Protein AF-A0A167NB81-F1 (afdb_monomer)

Mean predicted aligned error: 20.79 Å

Organism: Phycomyces blakesleeanus (strain ATCC 8743b / DSM 1359 / FGSC 10004 / NBRC 33097 / NRRL 1555) (NCBI:txid763407)

Nearest PDB structures (foldseek):
  6o35-assembly1_B-2  TM=5.887E-01  e=4.312E+00  synthetic construct
  6o35-assembly1_A  TM=5.882E-01  e=9.951E+00  synthetic construct

Foldseek 3Di:
DDDDDDDDPPDDPPPPDPPDDDDDDPPPPPPPPPPPPPPPPCPPDDDDDDDDDD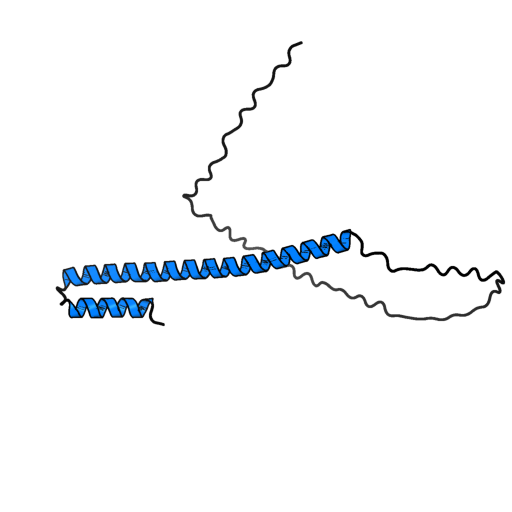DDDDDPPPPPPVPPPPDCDPVNVVVVVVVVVVVVVVVVVVVVVVVVVVVVLVVVLVVQLVVQLVVLVVCCVVPVDDPVVSVVSNVVSCCVSPND

Structure (mmCIF, N/CA/C/O backbone):
data_AF-A0A167NB81-F1
#
_entry.id   AF-A0A167NB81-F1
#
loop_
_atom_site.group_PDB
_atom_site.id
_atom_site.type_symbol
_atom_site.label_atom_id
_atom_site.label_alt_id
_atom_site.label_comp_id
_atom_site.label_asym_id
_atom_site.label_entity_id
_atom_site.label_seq_id
_atom_site.pdbx_PDB_ins_code
_atom_site.Cartn_x
_atom_site.Cartn_y
_atom_site.Cartn_z
_atom_site.occupancy
_atom_site.B_iso_or_equiv
_atom_site.auth_seq_id
_atom_site.auth_comp_id
_atom_site.auth_asym_id
_atom_site.auth_atom_id
_atom_site.pdbx_PDB_model_num
ATOM 1 N N . MET A 1 1 ? -20.523 17.130 -65.914 1.00 41.47 1 MET A N 1
ATOM 2 C CA . MET A 1 1 ? -19.965 15.963 -65.197 1.00 41.47 1 MET A CA 1
ATOM 3 C C . MET A 1 1 ? -19.686 16.391 -63.769 1.00 41.47 1 MET A C 1
ATOM 5 O O . MET A 1 1 ? -18.694 17.060 -63.517 1.00 41.47 1 MET A O 1
ATOM 9 N N . GLU A 1 2 ? -20.612 16.084 -62.870 1.00 43.34 2 GLU A N 1
ATOM 10 C CA . GLU A 1 2 ? -20.564 16.439 -61.452 1.00 43.34 2 GLU A CA 1
ATOM 11 C C . GLU A 1 2 ? -20.074 15.212 -60.668 1.00 43.34 2 GLU A C 1
ATOM 13 O O . GLU A 1 2 ? -20.584 14.108 -60.861 1.00 43.34 2 GLU A O 1
ATOM 18 N N . LYS A 1 3 ? -19.015 15.363 -59.864 1.00 51.44 3 LYS A N 1
ATOM 19 C CA . LYS A 1 3 ? -18.439 14.263 -59.078 1.00 51.44 3 LYS A CA 1
ATOM 20 C C . LYS A 1 3 ? -19.183 14.165 -57.746 1.00 51.44 3 LYS A C 1
ATOM 22 O O . LYS A 1 3 ? -19.043 15.040 -56.899 1.00 51.44 3 LYS A O 1
ATOM 27 N N . VAL A 1 4 ? -19.936 13.085 -57.560 1.00 47.00 4 VAL A N 1
ATOM 28 C CA . VAL A 1 4 ? -20.597 12.739 -56.293 1.00 47.00 4 VAL A CA 1
ATOM 29 C C . VAL A 1 4 ? -19.529 12.418 -55.240 1.00 47.00 4 VAL A C 1
ATOM 31 O O . VAL A 1 4 ? -18.804 11.430 -55.363 1.00 47.00 4 VAL A O 1
ATOM 34 N N . MET A 1 5 ? -19.412 13.251 -54.202 1.00 51.94 5 MET A N 1
ATOM 35 C CA . MET A 1 5 ? -18.623 12.932 -53.009 1.00 51.94 5 MET A CA 1
ATOM 36 C C . MET A 1 5 ? -19.416 11.955 -52.137 1.00 51.94 5 MET A C 1
ATOM 38 O O . MET A 1 5 ? -20.449 12.303 -51.574 1.00 51.94 5 MET A O 1
ATOM 42 N N . GLY A 1 6 ? -18.945 10.711 -52.043 1.00 50.81 6 GLY A N 1
ATOM 43 C CA . GLY A 1 6 ? -19.516 9.712 -51.145 1.00 50.81 6 GLY A CA 1
ATOM 44 C C . GLY A 1 6 ? -19.283 10.086 -49.680 1.00 50.81 6 GLY A C 1
ATOM 45 O O . GLY A 1 6 ? -18.140 10.200 -49.235 1.00 50.81 6 GLY A O 1
ATOM 46 N N . ASN A 1 7 ? -20.371 10.243 -48.926 1.00 51.06 7 ASN A N 1
ATOM 47 C CA . ASN A 1 7 ? -20.348 10.479 -47.485 1.00 51.06 7 ASN A CA 1
ATOM 48 C C . ASN A 1 7 ? -19.738 9.271 -46.758 1.00 51.06 7 ASN A C 1
ATOM 50 O O . ASN A 1 7 ? -20.399 8.250 -46.563 1.00 51.06 7 ASN A O 1
ATOM 54 N N . ARG A 1 8 ? -18.484 9.384 -46.309 1.00 54.31 8 ARG A N 1
ATOM 55 C CA . ARG A 1 8 ? -17.914 8.434 -45.347 1.00 54.31 8 ARG A CA 1
ATOM 56 C C . ARG A 1 8 ? -18.489 8.765 -43.973 1.00 54.31 8 ARG A C 1
ATOM 58 O O . ARG A 1 8 ? -18.130 9.781 -43.387 1.00 54.31 8 ARG A O 1
ATOM 65 N N . LYS A 1 9 ? -19.383 7.916 -43.458 1.00 56.19 9 LYS A N 1
ATOM 66 C CA . LYS A 1 9 ? -19.750 7.934 -42.037 1.00 56.19 9 LYS A CA 1
ATOM 67 C C . LYS A 1 9 ? -18.483 7.650 -41.229 1.00 56.19 9 LYS A C 1
ATOM 69 O O . LYS A 1 9 ? -17.991 6.526 -41.233 1.00 56.19 9 LYS A O 1
ATOM 74 N N . THR A 1 10 ? -17.943 8.663 -40.564 1.00 58.44 10 THR A N 1
ATOM 75 C CA . THR A 1 10 ? -16.951 8.484 -39.504 1.00 58.44 10 THR A CA 1
ATOM 76 C C . THR A 1 10 ? -17.658 7.801 -38.340 1.00 58.44 10 THR A C 1
ATOM 78 O O . THR A 1 10 ? -18.475 8.424 -37.662 1.00 58.44 10 THR A O 1
ATOM 81 N N . GLY A 1 11 ? -17.422 6.500 -38.167 1.00 54.75 11 GLY A N 1
ATOM 82 C CA . GLY A 1 11 ? -17.877 5.774 -36.985 1.00 54.75 11 GLY A CA 1
ATOM 83 C C . GLY A 1 11 ? -17.262 6.395 -35.733 1.00 54.75 11 GLY A C 1
ATOM 84 O O . GLY A 1 11 ? -16.076 6.726 -35.727 1.00 54.75 11 GLY A O 1
ATOM 85 N N . SER A 1 12 ? -18.080 6.598 -34.702 1.00 55.94 12 SER A N 1
ATOM 86 C CA . SER A 1 12 ? -17.634 7.076 -33.394 1.00 55.94 12 SER A CA 1
ATOM 87 C C . SER A 1 12 ? -16.519 6.176 -32.838 1.00 55.94 12 SER A C 1
ATOM 89 O O . SER A 1 12 ? -16.556 4.966 -33.082 1.00 55.94 12 SER A O 1
ATOM 91 N N . PRO A 1 13 ? -15.539 6.722 -32.090 1.00 57.94 13 PRO A N 1
ATOM 92 C CA . PRO A 1 13 ? -14.519 5.899 -31.455 1.00 57.94 13 PRO A CA 1
ATOM 93 C C . PRO A 1 13 ? -15.192 4.878 -30.537 1.00 57.94 13 PRO A C 1
ATOM 95 O O . PRO A 1 13 ? -16.098 5.232 -29.779 1.00 57.94 13 PRO A O 1
ATOM 98 N N . ALA A 1 14 ? -14.764 3.618 -30.613 1.00 62.78 14 ALA A N 1
ATOM 99 C CA . ALA A 1 14 ? -15.196 2.600 -29.670 1.00 62.78 14 ALA A CA 1
ATOM 100 C C . ALA A 1 14 ? -14.778 3.044 -28.262 1.00 62.78 14 ALA A C 1
ATOM 102 O O . ALA A 1 14 ? -13.590 3.148 -27.957 1.00 62.78 14 ALA A O 1
ATOM 103 N N . VAL A 1 15 ? -15.760 3.365 -27.425 1.00 54.38 15 VAL A N 1
ATOM 104 C CA . VAL A 1 15 ? -15.536 3.646 -26.010 1.00 54.38 15 VAL A CA 1
ATOM 105 C C . VAL A 1 15 ? -15.327 2.290 -25.351 1.00 54.38 15 VAL A C 1
ATOM 107 O O . VAL A 1 15 ? -16.274 1.520 -25.202 1.00 54.38 15 VAL A O 1
ATOM 110 N N . CYS A 1 16 ? -14.077 1.951 -25.046 1.00 57.03 16 CYS A N 1
ATOM 111 C CA . CYS A 1 16 ? -13.770 0.732 -24.310 1.00 57.03 16 CYS A CA 1
ATOM 112 C C . CYS A 1 16 ? -14.384 0.844 -22.911 1.00 57.03 16 CYS A C 1
ATOM 114 O O . CYS A 1 16 ? -14.021 1.725 -22.134 1.00 57.03 16 CYS A O 1
ATOM 116 N N . ASP A 1 17 ? -15.342 -0.030 -22.621 1.00 55.94 17 ASP A N 1
ATOM 117 C CA . ASP A 1 17 ? -16.027 -0.115 -21.338 1.00 55.94 17 ASP A CA 1
ATOM 118 C C . ASP A 1 17 ? -15.034 -0.590 -20.261 1.00 55.94 17 ASP A C 1
ATOM 120 O O . ASP A 1 17 ? -14.651 -1.759 -20.213 1.00 55.94 17 ASP A O 1
ATOM 124 N N . THR A 1 18 ? -14.555 0.334 -19.426 1.00 60.31 18 THR A N 1
ATOM 125 C CA . THR A 1 18 ? -13.532 0.093 -18.389 1.00 60.31 18 THR A CA 1
ATOM 126 C C . THR A 1 18 ? -14.083 -0.589 -17.137 1.00 60.31 18 THR A C 1
ATOM 128 O O . THR A 1 18 ? -13.357 -0.785 -16.163 1.00 60.31 18 THR A O 1
ATOM 131 N N . THR A 1 19 ? -15.363 -0.965 -17.137 1.00 62.50 19 THR A N 1
ATOM 132 C CA . THR A 1 19 ? -16.013 -1.628 -15.999 1.00 62.50 19 THR A CA 1
ATOM 133 C C . THR A 1 19 ? -15.705 -3.123 -15.901 1.00 62.50 19 THR A C 1
ATOM 135 O O . THR A 1 19 ? -16.016 -3.741 -14.881 1.00 62.50 19 THR A O 1
ATOM 138 N N . LYS A 1 20 ? -15.059 -3.715 -16.915 1.00 65.94 20 LYS A N 1
ATOM 139 C CA . LYS A 1 20 ? -14.653 -5.125 -16.896 1.00 65.94 20 LYS A CA 1
ATOM 140 C C . LYS A 1 20 ? -13.167 -5.265 -16.545 1.00 65.94 20 LYS A C 1
ATOM 142 O O . LYS A 1 20 ? -12.343 -4.592 -17.164 1.00 65.94 20 LYS A O 1
ATOM 147 N N . PRO A 1 21 ? -12.800 -6.132 -15.582 1.00 60.56 21 PRO A N 1
ATOM 148 C CA . PRO A 1 21 ? -11.400 -6.446 -15.332 1.00 60.56 21 PRO A CA 1
ATOM 149 C C . PRO A 1 21 ? -10.798 -7.113 -16.574 1.00 60.56 21 PRO A C 1
ATOM 151 O O . PRO A 1 21 ? -11.432 -7.957 -17.206 1.00 60.56 21 PRO A O 1
ATOM 154 N N . MET A 1 22 ? -9.582 -6.705 -16.927 1.00 64.94 22 MET A N 1
ATOM 155 C CA . MET A 1 22 ? -8.841 -7.252 -18.059 1.00 64.94 22 MET A CA 1
ATOM 156 C C . MET A 1 22 ? -8.524 -8.724 -17.775 1.00 64.94 22 MET A C 1
ATOM 158 O O . MET A 1 22 ? -7.854 -9.030 -16.788 1.00 64.94 22 MET A O 1
ATOM 162 N N . GLU A 1 23 ? -9.052 -9.637 -18.592 1.00 61.03 23 GLU A N 1
ATOM 163 C CA . GLU A 1 23 ? -8.756 -11.064 -18.462 1.00 61.03 23 GLU A CA 1
ATOM 164 C C . GLU A 1 23 ? -7.265 -11.296 -18.726 1.00 61.03 23 GLU A C 1
ATOM 166 O O . GLU A 1 23 ? -6.747 -10.988 -19.800 1.00 61.03 23 GLU A O 1
ATOM 171 N N . TRP A 1 24 ? -6.562 -11.817 -17.720 1.00 61.66 24 TRP A N 1
ATOM 172 C CA . TRP A 1 24 ? -5.174 -12.232 -17.859 1.00 61.66 24 TRP A CA 1
ATOM 173 C C . TRP A 1 24 ? -5.142 -13.547 -18.637 1.00 61.66 24 TRP A C 1
ATOM 175 O O . TRP A 1 24 ? -5.444 -14.613 -18.096 1.00 61.66 24 TRP A O 1
ATOM 185 N N . ILE A 1 25 ? -4.788 -13.477 -19.917 1.00 68.38 25 ILE A N 1
ATOM 186 C CA . ILE A 1 25 ? -4.571 -14.668 -20.736 1.00 68.38 25 ILE A CA 1
ATOM 187 C C . ILE A 1 25 ? -3.266 -15.314 -20.257 1.00 68.38 25 ILE A C 1
ATOM 189 O O . ILE A 1 25 ? -2.181 -14.755 -20.403 1.00 68.38 25 ILE A O 1
ATOM 193 N N . HIS A 1 26 ? -3.372 -16.476 -19.613 1.00 49.03 26 HIS A N 1
ATOM 194 C CA . HIS A 1 26 ? -2.220 -17.314 -19.304 1.00 49.03 26 HIS A CA 1
ATOM 195 C C . HIS A 1 26 ? -1.853 -18.117 -20.551 1.00 49.03 26 HIS A C 1
ATOM 197 O O . HIS A 1 26 ? -2.419 -19.187 -20.777 1.00 49.03 26 HIS A O 1
ATOM 203 N N . ASP A 1 27 ? -0.881 -17.636 -21.324 1.00 54.06 27 ASP A N 1
ATOM 204 C CA . ASP A 1 27 ? -0.230 -18.450 -22.350 1.00 54.06 27 ASP A CA 1
ATOM 205 C C . ASP A 1 27 ? 0.621 -19.525 -21.661 1.00 54.06 27 ASP A C 1
ATOM 207 O O . ASP A 1 27 ? 1.819 -19.377 -21.406 1.00 54.06 27 ASP A O 1
ATOM 211 N N . LYS A 1 28 ? -0.026 -20.637 -21.308 1.00 54.09 28 LYS A N 1
ATOM 212 C CA . LYS A 1 28 ? 0.667 -21.900 -21.084 1.00 54.09 28 LYS A CA 1
ATOM 213 C C . LYS A 1 28 ? 1.017 -22.442 -22.460 1.00 54.09 28 LYS A C 1
ATOM 215 O O . LYS A 1 28 ? 0.144 -23.005 -23.099 1.00 54.09 28 LYS A O 1
ATOM 220 N N . ASP A 1 29 ? 2.226 -22.117 -22.921 1.00 59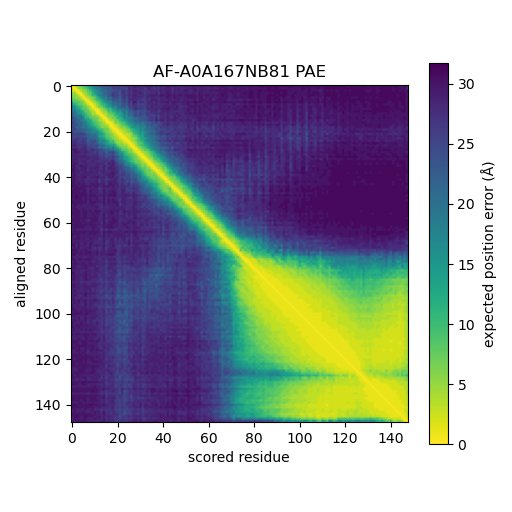.44 29 ASP A N 1
ATOM 221 C CA . ASP A 1 29 ? 3.067 -22.870 -23.881 1.00 59.44 29 ASP A CA 1
ATOM 222 C C . ASP A 1 29 ? 4.088 -21.964 -24.601 1.00 59.44 29 ASP A C 1
ATOM 224 O O . ASP A 1 29 ? 4.441 -22.163 -25.766 1.00 59.44 29 ASP A O 1
ATOM 228 N N . GLY A 1 30 ? 4.641 -20.973 -23.895 1.00 53.41 30 GLY A N 1
ATOM 229 C CA . GLY A 1 30 ? 5.851 -20.289 -24.341 1.00 53.41 30 GLY A CA 1
ATOM 230 C C . GLY A 1 30 ? 7.054 -21.221 -24.219 1.00 53.41 30 GLY A C 1
ATOM 231 O O . GLY A 1 30 ? 7.741 -21.207 -23.200 1.00 53.41 30 GLY A O 1
ATOM 232 N N . LYS A 1 31 ? 7.310 -22.049 -25.241 1.00 52.16 31 LYS A N 1
ATOM 233 C CA . LYS A 1 31 ? 8.590 -22.752 -25.393 1.00 52.16 31 LYS A CA 1
ATOM 234 C C . LYS A 1 31 ? 9.719 -21.728 -25.269 1.00 52.16 31 LYS A C 1
ATOM 236 O O . LYS A 1 31 ? 9.910 -20.902 -26.156 1.00 52.16 31 LYS A O 1
ATOM 241 N N . GLN A 1 32 ? 10.468 -21.797 -24.175 1.00 52.09 32 GLN A N 1
ATOM 242 C CA . GLN A 1 32 ? 11.743 -21.108 -24.046 1.00 52.09 32 GLN A CA 1
ATOM 243 C C . GLN A 1 32 ? 12.719 -21.812 -24.994 1.00 52.09 32 GLN A C 1
ATOM 245 O O . GLN A 1 32 ? 13.190 -22.908 -24.698 1.00 52.09 32 GLN A O 1
ATOM 250 N N . SER A 1 33 ? 12.971 -21.238 -26.171 1.00 50.44 33 SER A N 1
ATOM 251 C CA . SER A 1 33 ? 14.138 -21.635 -26.952 1.00 50.44 33 SER A CA 1
ATOM 252 C C . SER A 1 33 ? 15.352 -20.993 -26.295 1.00 50.44 33 SER A C 1
ATOM 254 O O . SER A 1 33 ? 15.550 -19.783 -26.413 1.00 50.44 33 SER A O 1
ATOM 256 N N . ASN A 1 34 ? 16.151 -21.794 -25.596 1.00 49.75 34 ASN A N 1
ATOM 257 C CA . ASN A 1 34 ? 17.544 -21.446 -25.367 1.00 49.75 34 ASN A CA 1
ATOM 258 C C . ASN A 1 34 ? 18.209 -21.472 -26.745 1.00 49.75 34 ASN A C 1
ATOM 260 O O . ASN A 1 34 ? 18.496 -22.538 -27.283 1.00 49.75 34 ASN A O 1
ATOM 264 N N . GLY A 1 35 ? 18.313 -20.302 -27.371 1.00 43.41 35 GLY A N 1
ATOM 265 C CA . GLY A 1 35 ? 19.264 -20.105 -28.448 1.00 43.41 35 GLY A CA 1
ATOM 266 C C . GLY A 1 35 ? 20.631 -20.056 -27.793 1.00 43.41 35 GLY A C 1
ATOM 267 O O . GLY A 1 35 ? 20.979 -19.043 -27.192 1.00 43.41 35 GLY A O 1
ATOM 268 N N . ASP A 1 36 ? 21.341 -21.177 -27.835 1.00 53.19 36 ASP A N 1
ATOM 269 C CA . ASP A 1 36 ? 22.782 -21.186 -27.653 1.00 53.19 36 ASP A CA 1
ATOM 270 C C . ASP A 1 36 ? 23.361 -20.361 -28.811 1.00 53.19 36 ASP A C 1
ATOM 272 O O . ASP A 1 36 ? 23.350 -20.790 -29.966 1.00 53.19 36 ASP A O 1
ATOM 276 N N . ASP A 1 37 ? 23.790 -19.134 -28.514 1.00 56.50 37 ASP A N 1
ATOM 277 C CA . ASP A 1 37 ? 24.634 -18.349 -29.411 1.00 56.50 37 ASP A CA 1
ATOM 278 C C . ASP A 1 37 ? 26.033 -18.992 -29.399 1.00 56.50 37 ASP A C 1
ATOM 280 O O . ASP A 1 37 ? 26.959 -18.536 -28.721 1.00 56.50 37 ASP A O 1
ATOM 284 N N . ASP A 1 38 ? 26.155 -20.112 -30.117 1.00 58.84 38 ASP A N 1
ATOM 285 C CA . ASP A 1 38 ? 27.419 -20.741 -30.493 1.00 58.84 38 ASP A CA 1
ATOM 286 C C . ASP A 1 38 ? 28.160 -19.799 -31.450 1.00 58.84 38 ASP A C 1
ATOM 288 O O . ASP A 1 38 ? 28.092 -19.889 -32.677 1.00 58.84 38 ASP A O 1
ATOM 292 N N . ASN A 1 39 ? 28.884 -18.852 -30.862 1.00 54.78 39 ASN A N 1
ATOM 293 C CA . ASN A 1 39 ? 29.823 -17.995 -31.568 1.00 54.78 39 ASN A CA 1
ATOM 294 C C . ASN A 1 39 ? 31.217 -18.614 -31.444 1.00 54.78 39 ASN A C 1
ATOM 296 O O . ASN A 1 39 ? 32.108 -18.040 -30.815 1.00 54.78 39 ASN A O 1
ATOM 300 N N . THR A 1 40 ? 31.410 -19.807 -32.005 1.00 56.44 40 THR A N 1
ATOM 301 C CA . THR A 1 40 ? 32.761 -20.301 -32.283 1.00 56.44 40 THR A CA 1
ATOM 302 C C . THR A 1 40 ? 33.301 -19.516 -33.477 1.00 56.44 40 THR A C 1
ATOM 304 O O . THR A 1 40 ? 33.073 -19.881 -34.624 1.00 56.44 40 THR A O 1
ATOM 307 N N . ASP A 1 41 ? 33.983 -18.404 -33.211 1.00 56.31 41 ASP A N 1
ATOM 308 C CA . ASP A 1 41 ? 34.916 -17.804 -34.168 1.00 56.31 41 ASP A CA 1
ATOM 309 C C . ASP A 1 41 ? 36.328 -18.235 -33.761 1.00 56.31 41 ASP A C 1
ATOM 311 O O . ASP A 1 41 ? 37.068 -17.510 -33.096 1.00 56.31 41 ASP A O 1
ATOM 315 N N . GLU A 1 42 ? 36.647 -19.494 -34.058 1.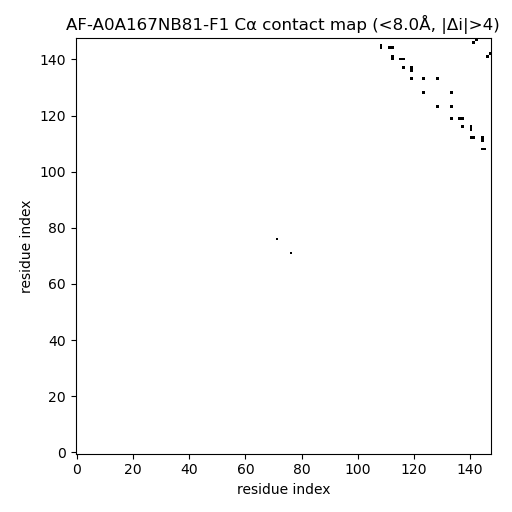00 55.25 42 GLU A N 1
ATOM 316 C CA . GLU A 1 42 ? 38.007 -20.020 -33.983 1.00 55.25 42 GLU A CA 1
ATOM 317 C C . GLU A 1 42 ? 38.613 -19.977 -35.392 1.00 55.25 42 GLU A C 1
ATOM 319 O O . GLU A 1 42 ? 38.858 -20.999 -36.028 1.00 55.25 42 GLU A O 1
ATOM 324 N N . GLU A 1 43 ? 38.849 -18.771 -35.910 1.00 52.62 43 GLU A N 1
ATOM 325 C CA . GLU A 1 43 ? 39.763 -18.564 -37.036 1.00 52.62 43 GLU A CA 1
ATOM 326 C C . GLU A 1 43 ? 41.193 -18.814 -36.527 1.00 52.62 43 GLU A C 1
ATOM 328 O O . GLU A 1 43 ? 41.925 -17.915 -36.101 1.00 52.62 43 GLU A O 1
ATOM 333 N N . SER A 1 44 ? 41.570 -20.093 -36.505 1.00 54.31 44 SER A N 1
ATOM 334 C CA . SER A 1 44 ? 42.944 -20.529 -36.279 1.00 54.31 44 SER A CA 1
ATOM 335 C C . SER A 1 44 ? 43.844 -19.941 -37.364 1.00 54.31 44 SER A C 1
ATOM 337 O O . SER A 1 44 ? 43.748 -20.275 -38.544 1.00 54.31 44 SER A O 1
ATOM 339 N N . ALA A 1 45 ? 44.747 -19.058 -36.946 1.00 59.06 45 ALA A N 1
ATOM 340 C CA . ALA A 1 45 ? 45.839 -18.575 -37.767 1.00 59.06 45 ALA A CA 1
ATOM 341 C C . ALA A 1 45 ? 46.779 -19.737 -38.124 1.00 59.06 45 ALA A C 1
ATOM 343 O O . ALA A 1 45 ? 47.569 -20.172 -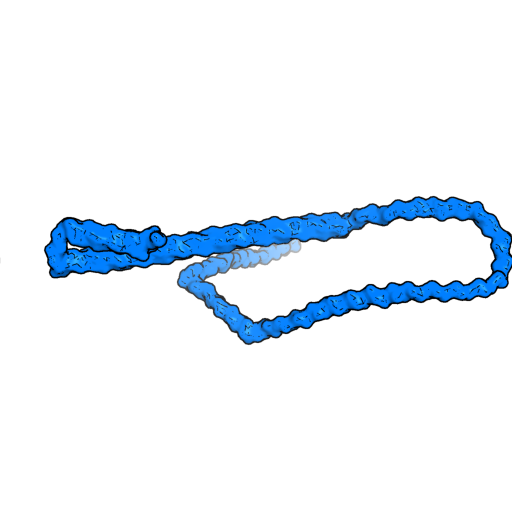37.290 1.00 59.06 45 ALA A O 1
ATOM 344 N N . GLU A 1 46 ? 46.764 -20.177 -39.382 1.00 45.03 46 GLU A N 1
ATOM 345 C CA . GLU A 1 46 ? 47.850 -20.974 -39.951 1.00 45.03 46 GLU A CA 1
ATOM 346 C C . GLU A 1 46 ? 48.524 -20.215 -41.095 1.00 45.03 46 GLU A C 1
ATOM 348 O O . GLU A 1 46 ? 48.117 -20.210 -42.255 1.00 45.03 46 GLU A O 1
ATOM 353 N N . ASN A 1 47 ? 49.612 -19.549 -40.715 1.00 44.97 47 ASN A N 1
ATOM 354 C CA . ASN A 1 47 ? 50.663 -19.087 -41.600 1.00 44.97 47 ASN A CA 1
ATOM 355 C C . ASN A 1 47 ? 51.364 -20.304 -42.231 1.00 44.97 47 ASN A C 1
ATOM 357 O O . ASN A 1 47 ? 52.105 -21.006 -41.546 1.00 44.97 47 ASN A O 1
ATOM 361 N N . SER A 1 48 ? 51.180 -20.530 -43.531 1.00 50.06 48 SER A N 1
ATOM 362 C CA . SER A 1 48 ? 52.061 -21.400 -44.318 1.00 50.06 48 SER A CA 1
ATOM 363 C C . SER A 1 48 ? 52.759 -20.575 -45.392 1.00 50.06 48 SER A C 1
ATOM 365 O O . SER A 1 48 ? 52.221 -20.304 -46.463 1.00 50.06 48 SER A O 1
ATOM 367 N N . HIS A 1 49 ? 53.988 -20.166 -45.081 1.00 55.34 49 HIS A N 1
ATOM 368 C CA . HIS A 1 49 ? 54.942 -19.663 -46.058 1.00 55.34 49 HIS A CA 1
ATOM 369 C C . HIS A 1 49 ? 55.305 -20.778 -47.048 1.00 55.34 49 HIS A C 1
ATOM 371 O O . HIS A 1 49 ? 55.927 -21.766 -46.663 1.00 55.34 49 HIS A O 1
ATOM 377 N N . SER A 1 50 ? 55.019 -20.584 -48.335 1.00 46.62 50 SER A N 1
ATOM 378 C CA . SER A 1 50 ? 55.780 -21.237 -49.403 1.00 46.62 50 SER A CA 1
ATOM 379 C C . SER A 1 50 ? 56.268 -20.186 -50.392 1.00 46.62 50 SER A C 1
ATOM 381 O O . SER A 1 50 ? 55.524 -19.687 -51.233 1.00 46.62 50 SER A O 1
ATOM 383 N N . SER A 1 51 ? 57.539 -19.830 -50.250 1.00 49.38 51 SER A N 1
ATOM 384 C CA . SER A 1 51 ? 58.314 -19.088 -51.234 1.00 49.38 51 SER A CA 1
ATOM 385 C C . SER A 1 51 ? 58.512 -19.938 -52.484 1.00 49.38 51 SER A C 1
ATOM 387 O O . SER A 1 51 ? 58.998 -21.057 -52.353 1.00 49.38 51 SER A O 1
ATOM 389 N N . ASN A 1 52 ? 58.218 -19.390 -53.664 1.00 41.78 52 ASN A N 1
ATOM 390 C CA . ASN A 1 52 ? 58.992 -19.645 -54.877 1.00 41.78 52 ASN A CA 1
ATOM 391 C C . ASN A 1 52 ? 58.871 -18.457 -55.843 1.00 41.78 52 ASN A C 1
ATOM 393 O O . ASN A 1 52 ? 57.840 -18.217 -56.457 1.00 41.78 52 ASN A O 1
ATOM 397 N N . ASN A 1 53 ? 59.971 -17.710 -55.858 1.00 48.91 53 ASN A N 1
ATOM 398 C CA . ASN A 1 53 ? 60.587 -16.911 -56.910 1.00 48.91 53 ASN A CA 1
ATOM 399 C C . ASN A 1 53 ? 59.881 -16.866 -58.283 1.00 48.91 53 ASN A C 1
ATOM 401 O O . ASN A 1 53 ? 59.993 -17.810 -59.060 1.00 48.91 53 ASN A O 1
ATOM 405 N N . GLU A 1 54 ? 59.304 -15.716 -58.630 1.00 49.28 54 GLU A N 1
ATOM 406 C CA . GLU A 1 54 ? 59.334 -15.210 -60.003 1.00 49.28 54 GLU A CA 1
ATOM 407 C C . GLU A 1 54 ? 59.540 -13.692 -59.961 1.00 49.28 54 GLU A C 1
ATOM 409 O O . GLU A 1 54 ? 58.814 -12.934 -59.318 1.00 49.28 54 GLU A O 1
ATOM 414 N N . GLU A 1 55 ? 60.643 -13.298 -60.577 1.00 48.16 55 GLU A N 1
ATOM 415 C CA . GLU A 1 55 ? 61.181 -11.958 -60.723 1.00 48.16 55 GLU A CA 1
ATOM 416 C C . GLU A 1 55 ? 60.204 -11.099 -61.538 1.00 48.16 55 GLU A C 1
ATOM 418 O O . GLU A 1 55 ? 60.043 -11.295 -62.740 1.00 48.16 55 GLU A O 1
ATOM 423 N N . TYR A 1 56 ? 59.537 -10.147 -60.883 1.00 45.47 56 TYR A N 1
ATOM 424 C CA . TYR A 1 56 ? 58.853 -9.046 -61.558 1.00 45.47 56 TYR A CA 1
ATOM 425 C C . TYR A 1 56 ? 59.402 -7.729 -61.026 1.00 45.47 56 TYR A C 1
ATOM 427 O O . TYR A 1 56 ? 59.020 -7.227 -59.969 1.00 45.47 56 TYR A O 1
ATOM 435 N N . ASP A 1 57 ? 60.349 -7.198 -61.786 1.00 53.66 57 ASP A N 1
ATOM 436 C CA . ASP A 1 57 ? 60.927 -5.879 -61.609 1.00 53.66 57 ASP A CA 1
ATOM 437 C C . ASP A 1 57 ? 59.940 -4.847 -62.183 1.00 53.66 57 ASP A C 1
ATOM 439 O O . ASP A 1 57 ? 59.898 -4.600 -63.389 1.00 53.66 57 ASP A O 1
ATOM 443 N N . SER A 1 58 ? 59.081 -4.264 -61.341 1.00 60.41 58 SER A N 1
ATOM 444 C CA . SER A 1 58 ? 58.349 -3.047 -61.710 1.00 60.41 58 SER A CA 1
ATOM 445 C C . SER A 1 58 ? 57.900 -2.244 -60.488 1.00 60.41 58 SER A C 1
ATOM 447 O O . SER A 1 58 ? 56.904 -2.555 -59.845 1.00 60.41 58 SER A O 1
ATOM 449 N N . GLN A 1 59 ? 58.662 -1.181 -60.233 1.00 52.34 59 GLN A N 1
ATOM 450 C CA . GLN A 1 59 ? 58.224 0.138 -59.767 1.00 52.34 59 GLN A CA 1
ATOM 451 C C . GLN A 1 59 ? 57.349 0.192 -58.500 1.00 52.34 59 GLN A C 1
ATOM 453 O O . GLN A 1 59 ? 56.134 0.027 -58.504 1.00 52.34 59 GLN A O 1
ATOM 458 N N . ASN A 1 60 ? 58.033 0.557 -57.415 1.00 54.22 60 ASN A N 1
ATOM 459 C CA . ASN A 1 60 ? 57.514 1.118 -56.174 1.00 54.22 60 ASN A CA 1
ATOM 460 C C . ASN A 1 60 ? 56.666 2.382 -56.426 1.00 54.22 60 ASN A C 1
ATOM 462 O O . ASN A 1 60 ? 57.155 3.503 -56.277 1.00 54.22 60 ASN A O 1
ATOM 466 N N . ASP A 1 61 ? 55.393 2.198 -56.764 1.00 51.72 61 ASP A N 1
ATOM 467 C CA . ASP A 1 61 ? 54.379 3.221 -56.549 1.00 51.72 61 ASP A CA 1
ATOM 468 C C . ASP A 1 61 ? 53.874 3.092 -55.115 1.00 51.72 61 ASP A C 1
ATOM 470 O O . ASP A 1 61 ? 53.148 2.171 -54.739 1.00 51.72 61 ASP A O 1
ATOM 474 N N . ASN A 1 62 ? 54.320 4.044 -54.301 1.00 55.16 62 ASN A N 1
ATOM 475 C CA . ASN A 1 62 ? 53.924 4.283 -52.925 1.00 55.16 62 ASN A CA 1
ATOM 476 C C . ASN A 1 62 ? 52.411 4.559 -52.838 1.00 55.16 62 ASN A C 1
ATOM 478 O O . ASN A 1 62 ? 51.973 5.693 -52.647 1.00 55.16 62 ASN A O 1
ATOM 482 N N . MET A 1 63 ? 51.595 3.514 -52.957 1.00 58.62 63 MET A N 1
ATOM 483 C CA . MET A 1 63 ? 50.184 3.527 -52.595 1.00 58.62 63 MET A CA 1
ATOM 484 C C . MET A 1 63 ? 50.089 3.380 -51.077 1.00 58.62 63 MET A C 1
ATOM 486 O O . MET A 1 63 ? 49.544 2.413 -50.547 1.00 58.62 63 MET A O 1
ATOM 490 N N . SER A 1 64 ? 50.602 4.386 -50.364 1.00 56.56 64 SER A N 1
ATOM 491 C CA . SER A 1 64 ? 50.120 4.749 -49.035 1.00 56.56 64 SER A CA 1
ATOM 492 C C . SER A 1 64 ? 48.655 5.162 -49.194 1.00 56.56 64 SER A C 1
ATOM 494 O O . SER A 1 64 ? 48.292 6.342 -49.155 1.00 56.56 64 SER A O 1
ATOM 496 N N . VAL A 1 65 ? 47.784 4.175 -49.401 1.00 54.94 65 VAL A N 1
ATOM 497 C CA . VAL A 1 65 ? 46.372 4.324 -49.117 1.00 54.94 65 VAL A CA 1
ATOM 498 C C . VAL A 1 65 ? 46.345 4.544 -47.618 1.00 54.94 65 VAL A C 1
ATOM 500 O O . VAL A 1 65 ? 46.515 3.620 -46.826 1.00 54.94 65 VAL A O 1
ATOM 503 N N . LEU A 1 66 ? 46.227 5.813 -47.236 1.00 60.47 66 LEU A N 1
ATOM 504 C CA . LEU A 1 66 ? 45.790 6.236 -45.921 1.00 60.47 66 LEU A CA 1
ATOM 505 C C . LEU A 1 66 ? 44.435 5.568 -45.682 1.00 60.47 66 LEU A C 1
ATOM 507 O O . LEU A 1 66 ? 43.381 6.167 -45.897 1.00 60.47 66 LEU A O 1
ATOM 511 N N . CYS A 1 67 ? 44.463 4.307 -45.253 1.00 47.72 67 CYS A N 1
ATOM 512 C CA . CYS A 1 67 ? 43.337 3.588 -44.693 1.00 47.72 67 CYS A CA 1
ATOM 513 C C . CYS A 1 67 ? 43.040 4.235 -43.344 1.00 47.72 67 CYS A C 1
ATOM 515 O O . CYS A 1 67 ? 43.297 3.679 -42.279 1.00 47.72 67 CYS A O 1
ATOM 517 N N . SER A 1 68 ? 42.514 5.459 -43.395 1.00 57.06 68 SER A N 1
ATOM 518 C CA . SER A 1 68 ? 41.767 6.000 -42.277 1.00 57.06 68 SER A CA 1
ATOM 519 C C . SER A 1 68 ? 40.678 4.972 -41.982 1.00 57.06 68 SER A C 1
ATOM 521 O O . SER A 1 68 ? 39.948 4.607 -42.912 1.00 57.06 68 SER A O 1
ATOM 523 N N . PRO A 1 69 ? 40.569 4.465 -40.742 1.00 64.69 69 PRO A N 1
ATOM 524 C CA . PRO A 1 69 ? 39.506 3.537 -40.403 1.00 64.69 69 PRO A CA 1
ATOM 525 C C . PRO A 1 69 ? 38.175 4.149 -40.854 1.00 64.69 69 PRO A C 1
ATOM 527 O O . PRO A 1 69 ? 37.970 5.356 -40.659 1.00 64.69 69 PRO A O 1
ATOM 530 N N . PRO A 1 70 ? 37.289 3.368 -41.501 1.00 59.88 70 PRO A N 1
ATOM 531 C CA . PRO A 1 70 ? 36.065 3.900 -42.070 1.00 59.88 70 PRO A CA 1
ATOM 532 C C . PRO A 1 70 ? 35.328 4.681 -40.991 1.00 59.88 70 PRO A C 1
ATOM 534 O O . PRO A 1 70 ? 35.088 4.181 -39.886 1.00 59.88 70 PRO A O 1
ATOM 537 N N . SER A 1 71 ? 35.015 5.944 -41.292 1.00 62.31 71 SER A N 1
ATOM 538 C CA . SER A 1 71 ? 34.303 6.804 -40.353 1.00 62.31 71 SER A CA 1
ATOM 539 C C . SER A 1 71 ? 33.075 6.050 -39.838 1.00 62.31 71 SER A C 1
ATOM 541 O O . SER A 1 71 ? 32.306 5.507 -40.635 1.00 62.31 71 SER A O 1
ATOM 543 N N . LYS A 1 72 ? 32.931 5.945 -38.505 1.00 58.12 72 LYS A N 1
ATOM 544 C CA . LYS A 1 72 ? 31.849 5.180 -37.859 1.00 58.12 72 LYS A CA 1
ATOM 545 C C . LYS A 1 72 ? 30.538 5.476 -38.583 1.00 58.12 72 LYS A C 1
ATOM 547 O O . LYS A 1 72 ? 30.053 6.614 -38.506 1.00 58.12 72 LYS A O 1
ATOM 552 N N . SER A 1 73 ? 30.012 4.469 -39.290 1.00 60.34 73 SER A N 1
ATOM 553 C CA . SER A 1 73 ? 28.882 4.639 -40.203 1.00 60.34 73 SER A CA 1
ATOM 554 C C . SER A 1 73 ? 27.721 5.296 -39.464 1.00 60.34 73 SER A C 1
ATOM 556 O O . SER A 1 73 ? 27.521 5.066 -38.263 1.00 60.34 73 SER A O 1
ATOM 558 N N . SER A 1 74 ? 26.942 6.122 -40.161 1.00 64.56 74 SER A N 1
ATOM 559 C CA . SER A 1 74 ? 25.743 6.748 -39.588 1.00 64.56 74 SER A CA 1
ATOM 560 C C . SER A 1 74 ? 24.812 5.705 -38.951 1.00 64.56 74 SER A C 1
ATOM 562 O O . SER A 1 74 ? 24.197 5.981 -37.923 1.00 64.56 74 SER A O 1
ATOM 564 N N . SER A 1 75 ? 24.797 4.481 -39.492 1.00 66.56 75 SER A N 1
ATOM 565 C CA . SER A 1 75 ? 24.118 3.307 -38.936 1.00 66.56 75 SER A CA 1
ATOM 566 C C . SER A 1 75 ? 24.629 2.927 -37.537 1.00 66.56 75 SER A C 1
ATOM 568 O O . SER A 1 75 ? 23.830 2.804 -36.612 1.00 66.56 75 SER A O 1
ATOM 570 N N . SER A 1 76 ? 25.950 2.859 -37.318 1.00 68.44 76 SER A N 1
ATOM 571 C CA . SER A 1 76 ? 26.530 2.549 -35.996 1.00 68.44 76 SER A CA 1
ATOM 572 C C . SER A 1 76 ? 26.212 3.608 -34.928 1.00 68.44 76 SER A C 1
ATOM 574 O O . SER A 1 76 ? 26.002 3.283 -33.760 1.00 68.44 76 SER A O 1
ATOM 576 N N . ARG A 1 77 ? 26.144 4.892 -35.315 1.00 69.38 77 ARG A N 1
ATOM 577 C CA . ARG A 1 77 ? 25.734 5.986 -34.416 1.00 69.38 77 ARG A CA 1
ATOM 578 C C . ARG A 1 77 ? 24.238 5.950 -34.118 1.00 69.38 77 ARG A C 1
ATOM 580 O O . ARG A 1 77 ? 23.854 6.230 -32.987 1.00 69.38 77 ARG A O 1
ATOM 587 N N . LYS A 1 78 ? 23.405 5.603 -35.105 1.00 74.62 78 LYS A N 1
ATOM 588 C CA . LYS A 1 78 ? 21.959 5.420 -34.911 1.00 74.62 78 LYS A CA 1
ATOM 589 C C . LYS A 1 78 ? 21.669 4.268 -33.948 1.00 74.62 78 LYS A C 1
ATOM 591 O O . LYS A 1 78 ? 20.894 4.481 -33.027 1.00 74.62 78 LYS A O 1
ATOM 596 N N . ARG A 1 79 ? 22.339 3.116 -34.098 1.00 75.75 79 ARG A N 1
ATOM 597 C CA . ARG A 1 79 ? 22.194 1.966 -33.184 1.00 75.75 79 ARG A CA 1
ATOM 598 C C . ARG A 1 79 ? 22.532 2.329 -31.736 1.00 75.75 79 ARG A C 1
ATOM 600 O O . ARG A 1 79 ? 21.659 2.234 -30.889 1.00 75.75 79 ARG A O 1
ATOM 607 N N . ARG A 1 80 ? 23.705 2.928 -31.481 1.00 76.25 80 ARG A N 1
ATOM 608 C CA . ARG A 1 80 ? 24.077 3.368 -30.118 1.00 76.25 80 ARG A CA 1
ATOM 609 C C . ARG A 1 80 ? 23.060 4.318 -29.478 1.00 76.25 80 ARG A C 1
ATOM 611 O O . ARG A 1 80 ? 22.819 4.234 -28.284 1.00 76.25 80 ARG A O 1
ATOM 618 N N . ARG A 1 81 ? 22.468 5.238 -30.252 1.00 82.25 81 ARG A N 1
ATOM 619 C CA . ARG A 1 81 ? 21.424 6.148 -29.740 1.00 82.25 81 ARG A CA 1
ATOM 620 C C . ARG A 1 81 ? 20.145 5.409 -29.356 1.00 82.25 81 ARG A C 1
ATOM 622 O O . ARG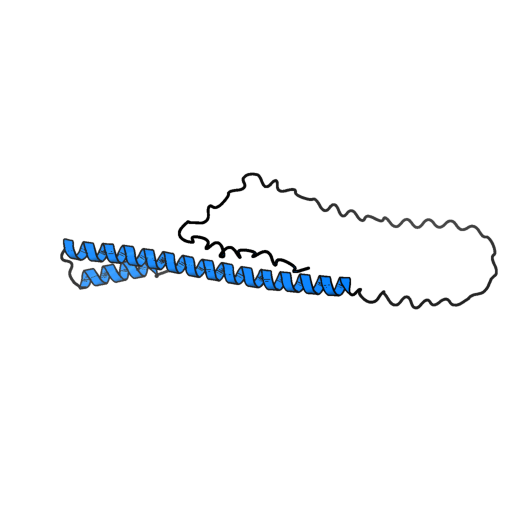 A 1 81 ? 19.465 5.839 -28.437 1.00 82.25 81 ARG A O 1
ATOM 629 N N . VAL A 1 82 ? 19.803 4.355 -30.087 1.00 86.50 82 VAL A N 1
ATOM 630 C CA . VAL A 1 82 ? 18.650 3.505 -29.786 1.00 86.50 82 VAL A CA 1
ATOM 631 C C . VAL A 1 82 ? 18.925 2.679 -28.527 1.00 86.50 82 VAL A C 1
ATOM 633 O O . VAL A 1 82 ? 18.085 2.669 -27.638 1.00 86.50 82 VAL A O 1
ATOM 636 N N . ASP A 1 83 ? 20.121 2.103 -28.392 1.00 88.75 83 ASP A N 1
ATOM 637 C CA . ASP A 1 83 ? 20.508 1.327 -27.205 1.00 88.75 83 ASP A CA 1
ATOM 638 C C . ASP A 1 83 ? 20.497 2.176 -25.925 1.00 88.75 83 ASP A C 1
ATOM 640 O O . ASP A 1 83 ? 20.024 1.721 -24.888 1.00 88.75 83 ASP A O 1
ATOM 644 N N . ILE A 1 84 ? 20.980 3.424 -25.996 1.00 89.88 84 ILE A N 1
ATOM 645 C CA . ILE A 1 84 ? 20.923 4.372 -24.869 1.00 89.88 84 ILE A CA 1
ATOM 646 C C . ILE A 1 84 ? 19.467 4.629 -24.464 1.00 89.88 84 ILE A C 1
ATOM 648 O O . ILE A 1 84 ? 19.134 4.480 -23.295 1.00 89.88 84 ILE A O 1
ATOM 652 N N . LYS A 1 85 ? 18.585 4.915 -25.430 1.00 93.50 85 LYS A N 1
ATOM 653 C CA . LYS A 1 85 ? 17.157 5.138 -25.153 1.00 93.50 85 LYS A CA 1
ATOM 654 C C . LYS A 1 85 ? 16.473 3.919 -24.544 1.00 93.50 85 LYS A C 1
ATOM 656 O O . LYS A 1 85 ? 15.622 4.077 -23.681 1.00 93.50 85 LYS A O 1
ATOM 661 N N . TYR A 1 86 ? 16.811 2.712 -24.998 1.00 93.81 86 TYR A N 1
ATOM 662 C CA . TYR A 1 86 ? 16.252 1.491 -24.417 1.00 93.81 86 TYR A CA 1
ATOM 663 C C . TYR A 1 86 ? 16.694 1.288 -22.969 1.00 93.81 86 TYR A C 1
ATOM 665 O O . TYR A 1 86 ? 15.883 0.852 -22.160 1.00 93.81 86 TYR A O 1
ATOM 673 N N . LYS A 1 87 ? 17.946 1.622 -22.636 1.00 94.88 87 LYS A N 1
ATOM 674 C CA . LYS A 1 87 ? 18.433 1.571 -21.252 1.00 94.88 87 LYS A CA 1
ATOM 675 C C . LYS A 1 87 ? 17.731 2.597 -20.366 1.00 94.88 87 LYS A C 1
ATOM 677 O O . LYS A 1 87 ? 17.216 2.214 -19.327 1.00 94.88 87 LYS A O 1
ATOM 682 N N . GLU A 1 88 ? 17.632 3.845 -20.821 1.00 95.62 88 GLU A N 1
ATOM 683 C CA . GLU A 1 88 ? 16.903 4.907 -20.109 1.00 95.62 88 GLU A CA 1
ATOM 684 C C . GLU A 1 88 ? 15.441 4.499 -19.848 1.00 95.62 88 GLU A C 1
ATOM 686 O O . GLU A 1 88 ? 14.960 4.579 -18.723 1.00 95.62 88 GLU A O 1
ATOM 691 N N . LEU A 1 89 ? 14.751 3.964 -20.862 1.00 96.31 89 LEU A N 1
ATOM 692 C CA . LEU A 1 89 ? 13.377 3.469 -20.714 1.00 96.31 89 LEU A CA 1
ATOM 693 C C . LEU A 1 89 ? 13.265 2.278 -19.752 1.00 96.31 89 LEU A C 1
ATOM 695 O O . LEU A 1 89 ? 12.251 2.146 -19.071 1.00 96.31 89 LEU A O 1
ATOM 699 N N . ALA A 1 90 ? 14.264 1.393 -19.712 1.00 96.06 90 ALA A N 1
ATOM 700 C CA . ALA A 1 90 ? 14.268 0.257 -18.794 1.00 96.06 90 ALA A CA 1
ATOM 701 C C . ALA A 1 90 ? 14.409 0.716 -17.334 1.00 96.06 90 ALA A C 1
ATOM 703 O O . ALA A 1 90 ? 13.667 0.234 -16.480 1.00 96.06 90 ALA A O 1
ATOM 704 N N . GLU A 1 91 ? 15.295 1.680 -17.072 1.00 96.56 91 GLU A N 1
ATOM 705 C CA . GLU A 1 91 ? 15.472 2.292 -15.749 1.00 96.56 91 GLU A CA 1
ATOM 706 C C . GLU A 1 91 ? 14.195 3.021 -15.293 1.00 96.56 91 GLU A C 1
ATOM 708 O O . GLU A 1 91 ? 13.739 2.836 -14.165 1.00 96.56 91 GLU A O 1
ATOM 713 N N . GLU A 1 92 ? 13.553 3.790 -16.182 1.00 96.69 92 GLU A N 1
ATOM 714 C CA . GLU A 1 92 ? 12.268 4.440 -15.881 1.00 96.69 92 GLU A CA 1
ATOM 715 C C . GLU A 1 92 ? 11.165 3.423 -15.547 1.00 96.69 92 GLU A C 1
ATOM 717 O O . GLU A 1 92 ? 10.365 3.640 -14.633 1.00 96.69 92 GLU A O 1
ATOM 722 N N . LEU A 1 93 ? 11.114 2.300 -16.270 1.00 97.19 93 LEU A N 1
ATOM 723 C CA . LEU A 1 93 ? 10.123 1.248 -16.043 1.00 97.19 93 LEU A CA 1
ATOM 724 C C . LEU A 1 93 ? 10.332 0.574 -14.682 1.00 97.19 93 LEU A C 1
ATOM 726 O O . LEU A 1 93 ? 9.354 0.308 -13.981 1.00 97.19 93 LEU A O 1
ATOM 730 N N . GLU A 1 94 ? 11.582 0.338 -14.287 1.00 96.69 94 GLU A N 1
ATOM 731 C CA . GLU A 1 94 ? 11.919 -0.229 -12.980 1.00 96.69 94 GLU A CA 1
ATOM 732 C C . GLU A 1 94 ? 11.454 0.682 -11.835 1.00 96.69 94 GLU A C 1
ATOM 734 O O . GLU A 1 94 ? 10.712 0.232 -10.960 1.00 96.69 94 GLU A O 1
ATOM 739 N N . VAL A 1 95 ? 11.743 1.985 -11.913 1.00 97.00 95 VAL A N 1
ATOM 740 C CA . VAL A 1 95 ? 11.267 2.969 -10.923 1.00 97.00 95 VAL A CA 1
ATOM 741 C C . VAL A 1 95 ? 9.738 3.001 -10.858 1.00 97.00 95 VAL A C 1
ATOM 743 O O . VAL A 1 95 ? 9.159 2.986 -9.773 1.00 97.00 95 VAL A O 1
ATOM 746 N N . LEU A 1 96 ? 9.054 3.010 -12.008 1.00 97.56 96 LEU A N 1
ATOM 747 C CA . LEU A 1 96 ? 7.588 3.013 -12.054 1.00 97.56 96 LEU A CA 1
ATOM 748 C C . LEU A 1 96 ? 6.974 1.741 -11.460 1.00 97.56 96 LEU A C 1
ATOM 750 O O . LEU A 1 96 ? 5.898 1.799 -10.854 1.00 97.56 96 LEU A O 1
ATOM 754 N N . LYS A 1 97 ? 7.635 0.595 -11.637 1.00 97.19 97 LYS A N 1
ATOM 755 C CA . LYS A 1 97 ? 7.207 -0.684 -11.069 1.00 97.19 97 LYS A CA 1
ATOM 756 C C . LYS A 1 97 ? 7.293 -0.658 -9.545 1.00 97.19 97 LYS A C 1
ATOM 758 O O . LYS A 1 97 ? 6.322 -1.047 -8.892 1.00 97.19 97 LYS A O 1
ATOM 763 N N . ASP A 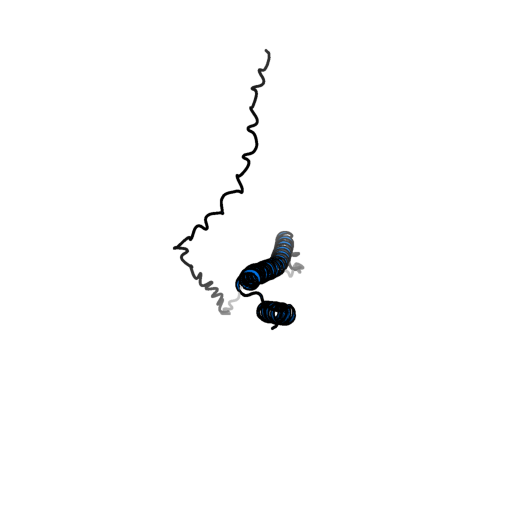1 98 ? 8.393 -0.159 -8.995 1.00 97.38 98 ASP A N 1
ATOM 764 C CA . ASP A 1 98 ? 8.575 -0.025 -7.548 1.00 97.38 98 ASP A CA 1
ATOM 765 C C . ASP A 1 98 ? 7.571 0.968 -6.951 1.00 97.38 98 ASP A C 1
ATOM 767 O O . ASP A 1 98 ? 6.903 0.676 -5.957 1.00 97.38 98 ASP A O 1
ATOM 771 N N . ASP A 1 99 ? 7.358 2.103 -7.617 1.00 97.62 99 ASP A N 1
ATOM 772 C CA . ASP A 1 99 ? 6.352 3.094 -7.230 1.00 97.62 99 ASP A CA 1
ATOM 773 C C . ASP A 1 99 ? 4.937 2.504 -7.190 1.00 97.62 99 ASP A C 1
ATOM 775 O O . ASP A 1 99 ? 4.151 2.779 -6.274 1.00 97.62 99 ASP A O 1
ATOM 779 N N . LEU A 1 100 ? 4.584 1.707 -8.203 1.00 97.94 100 LEU A N 1
ATOM 780 C CA . LEU A 1 100 ? 3.290 1.038 -8.273 1.00 97.94 100 LEU A CA 1
ATOM 781 C C . LEU A 1 100 ? 3.145 0.017 -7.143 1.00 97.94 100 LEU A C 1
ATOM 783 O O . LEU A 1 100 ? 2.098 -0.014 -6.490 1.00 97.94 100 LEU A O 1
ATOM 787 N N . TYR A 1 101 ? 4.191 -0.771 -6.896 1.00 97.25 101 TYR A N 1
ATOM 788 C CA . TYR A 1 101 ? 4.225 -1.750 -5.818 1.00 97.25 101 TYR A CA 1
ATOM 789 C C . TYR A 1 101 ? 4.003 -1.078 -4.457 1.00 97.25 101 TYR A C 1
ATOM 791 O O . TYR A 1 101 ? 3.064 -1.432 -3.742 1.00 97.25 101 TYR A O 1
ATOM 799 N N . ILE A 1 102 ? 4.765 -0.023 -4.148 1.00 96.50 102 ILE A N 1
ATOM 800 C CA . ILE A 1 102 ? 4.640 0.736 -2.895 1.00 96.50 102 ILE A CA 1
ATOM 801 C C . ILE A 1 102 ? 3.231 1.329 -2.751 1.00 96.50 102 ILE A C 1
ATOM 803 O O . ILE A 1 102 ? 2.626 1.273 -1.676 1.00 96.50 102 ILE A O 1
ATOM 807 N N . LYS A 1 103 ? 2.662 1.895 -3.825 1.00 97.06 103 LYS A N 1
ATOM 808 C CA . LYS A 1 103 ? 1.287 2.430 -3.809 1.00 97.06 103 LYS A CA 1
ATOM 809 C C . LYS A 1 103 ? 0.258 1.338 -3.526 1.00 97.06 103 LYS A C 1
ATOM 811 O O . LYS A 1 103 ? -0.683 1.568 -2.761 1.00 97.06 103 LYS A O 1
ATOM 816 N N . GLN A 1 104 ? 0.421 0.168 -4.135 1.00 97.25 104 GLN A N 1
ATOM 817 C CA . GLN A 1 104 ? -0.483 -0.959 -3.944 1.00 97.25 104 GLN A CA 1
ATOM 818 C C . GLN A 1 104 ? -0.401 -1.506 -2.518 1.00 97.25 104 GLN A C 1
ATOM 820 O O . GLN A 1 104 ? -1.440 -1.717 -1.889 1.00 97.25 104 GLN A O 1
ATOM 825 N N . GLU A 1 105 ? 0.808 -1.662 -1.985 1.00 96.06 105 GLU A N 1
ATOM 826 C CA . GLU A 1 105 ? 1.049 -2.115 -0.618 1.00 96.06 105 GLU A CA 1
ATOM 827 C C . GLU A 1 105 ? 0.451 -1.143 0.406 1.00 96.06 105 GLU A C 1
ATOM 829 O O . GLU A 1 105 ? -0.326 -1.548 1.272 1.00 96.06 105 GLU A O 1
ATOM 834 N N . ARG A 1 106 ? 0.676 0.167 0.244 1.00 95.44 106 ARG A N 1
ATOM 835 C CA . ARG A 1 106 ? 0.065 1.194 1.108 1.00 95.44 106 ARG A CA 1
ATOM 836 C C . ARG A 1 106 ? -1.458 1.149 1.080 1.00 95.44 106 ARG A C 1
ATOM 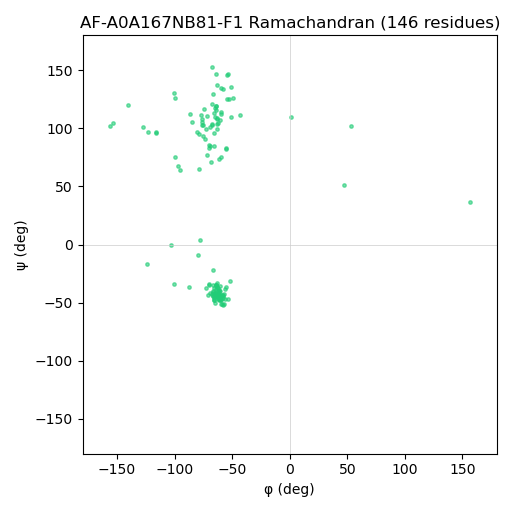838 O O . ARG A 1 106 ? -2.096 1.231 2.129 1.00 95.44 106 ARG A O 1
ATOM 845 N N . LYS A 1 107 ? -2.054 0.996 -0.106 1.00 96.81 107 LYS A N 1
ATOM 846 C CA . LYS A 1 107 ? -3.512 0.881 -0.255 1.00 96.81 107 LYS A CA 1
ATOM 847 C C . LYS A 1 107 ? -4.046 -0.372 0.438 1.00 96.81 107 LYS A C 1
ATOM 849 O O . LYS A 1 107 ? -5.108 -0.323 1.058 1.00 96.81 107 LYS A O 1
ATOM 854 N N . PHE A 1 108 ? -3.320 -1.482 0.342 1.00 96.06 108 PHE A N 1
ATOM 855 C CA . PHE A 1 108 ? -3.675 -2.726 1.013 1.00 96.06 108 PHE A CA 1
ATOM 856 C C . PHE A 1 108 ? -3.619 -2.586 2.540 1.00 96.06 108 PHE A C 1
ATOM 858 O O . PHE A 1 108 ? -4.606 -2.892 3.211 1.00 96.06 108 PHE A O 1
ATOM 865 N N . ILE A 1 109 ? -2.516 -2.058 3.076 1.00 95.12 109 ILE A N 1
ATOM 866 C CA . ILE A 1 109 ? -2.327 -1.823 4.515 1.00 95.12 109 ILE A CA 1
ATOM 867 C C . ILE A 1 109 ? -3.422 -0.896 5.054 1.00 95.12 109 ILE A C 1
ATOM 869 O O . ILE A 1 109 ? -4.067 -1.214 6.052 1.00 95.12 109 ILE A O 1
ATOM 873 N N . HIS A 1 110 ? -3.709 0.203 4.352 1.00 95.94 110 HIS A N 1
ATOM 874 C CA . HIS A 1 110 ? -4.754 1.138 4.763 1.00 95.94 110 HIS A C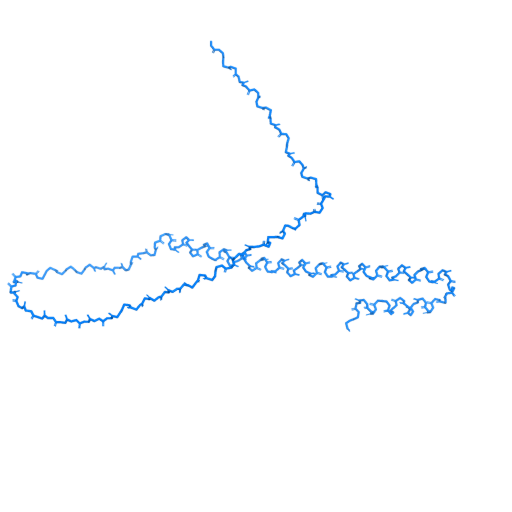A 1
ATOM 875 C C . HIS A 1 110 ? -6.145 0.495 4.787 1.00 95.94 110 HIS A C 1
ATOM 877 O O . HIS A 1 110 ? -6.880 0.631 5.762 1.00 95.94 110 HIS A O 1
ATOM 883 N N . ARG A 1 111 ? -6.492 -0.294 3.764 1.00 97.12 111 ARG A N 1
ATOM 884 C CA . ARG A 1 111 ? -7.770 -1.019 3.733 1.00 97.12 111 ARG A CA 1
ATOM 885 C C . ARG A 1 111 ? -7.886 -2.034 4.874 1.00 97.12 111 ARG A C 1
ATOM 887 O O . ARG A 1 111 ? -8.970 -2.225 5.424 1.00 97.12 111 ARG A O 1
ATOM 894 N N . LYS A 1 112 ? -6.783 -2.698 5.232 1.00 95.31 112 LYS A N 1
ATOM 895 C CA . LYS A 1 112 ? -6.732 -3.612 6.381 1.00 95.31 112 LYS A CA 1
ATOM 896 C C . LYS A 1 112 ? -7.024 -2.854 7.681 1.00 95.31 112 LYS A C 1
ATOM 898 O O . LYS A 1 112 ? -7.868 -3.308 8.451 1.00 95.31 112 LYS A O 1
ATOM 903 N N . PHE A 1 113 ? -6.386 -1.698 7.880 1.00 95.94 113 PHE A N 1
ATOM 904 C CA . PHE A 1 113 ? -6.627 -0.823 9.030 1.00 95.94 113 PHE A CA 1
ATOM 905 C C . PHE A 1 113 ? -8.101 -0.407 9.127 1.00 95.94 113 PHE A C 1
ATOM 907 O O . PHE A 1 113 ? -8.732 -0.627 10.157 1.00 95.94 113 PHE A O 1
ATOM 914 N N . GLU A 1 114 ? -8.686 0.107 8.039 1.00 96.69 114 GLU A N 1
ATOM 915 C CA . GLU A 1 114 ? -10.096 0.523 8.013 1.00 96.69 114 GLU A CA 1
ATOM 916 C C . GLU A 1 114 ? -11.058 -0.607 8.398 1.00 96.69 114 GLU A C 1
ATOM 918 O O . GLU A 1 114 ? -12.012 -0.389 9.146 1.00 96.69 114 GLU A O 1
ATOM 923 N N . ASN A 1 115 ? -10.825 -1.823 7.897 1.00 96.50 115 ASN A N 1
ATOM 924 C CA . ASN A 1 115 ? -11.660 -2.976 8.228 1.00 96.50 115 ASN A CA 1
ATOM 925 C C . ASN A 1 115 ? -11.560 -3.350 9.712 1.00 96.50 115 ASN A C 1
ATOM 927 O O . ASN A 1 115 ? -12.580 -3.635 10.337 1.00 96.50 115 ASN A O 1
ATOM 931 N N .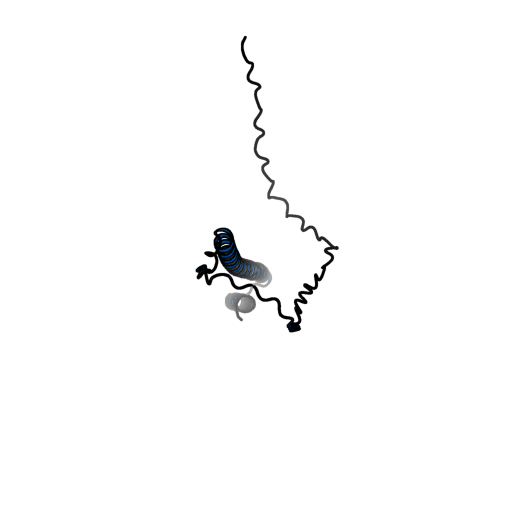 MET A 1 116 ? -10.354 -3.325 10.286 1.00 95.81 116 MET A N 1
ATOM 932 C CA . MET A 1 116 ? -10.161 -3.596 11.713 1.00 95.81 116 MET A CA 1
ATOM 933 C C . MET A 1 116 ? -10.808 -2.514 12.580 1.00 95.81 116 MET A C 1
ATOM 935 O O . MET A 1 116 ? -11.513 -2.841 13.529 1.00 95.81 116 MET A O 1
ATOM 939 N N . MET A 1 117 ? -10.670 -1.240 12.209 1.00 95.88 117 MET A N 1
ATOM 940 C CA . MET A 1 117 ? -11.317 -0.138 12.924 1.00 95.88 117 MET A CA 1
ATOM 941 C C . MET A 1 117 ? -12.844 -0.220 12.879 1.00 95.88 117 MET A C 1
ATOM 943 O O . MET A 1 117 ? -13.502 0.060 13.880 1.00 95.88 117 MET A O 1
ATOM 947 N N . LYS A 1 118 ? -13.430 -0.658 11.758 1.00 96.44 118 LYS A N 1
ATOM 948 C CA . LYS A 1 118 ? -14.875 -0.936 11.683 1.00 96.44 118 LYS A CA 1
ATOM 949 C C . LYS A 1 118 ? -15.289 -2.040 12.655 1.00 96.44 118 LYS A C 1
ATOM 951 O O . LYS A 1 118 ? -16.276 -1.869 13.363 1.00 96.44 118 LYS A O 1
ATOM 956 N N . ALA A 1 119 ? -14.515 -3.123 12.739 1.00 93.88 119 ALA A N 1
ATOM 957 C CA . ALA A 1 119 ? -14.781 -4.205 13.685 1.00 93.88 119 ALA A CA 1
ATOM 958 C C . ALA A 1 119 ? -14.669 -3.736 15.148 1.00 93.88 119 ALA A C 1
ATOM 960 O O . ALA A 1 119 ? -15.532 -4.062 15.962 1.00 93.88 119 ALA A O 1
ATOM 961 N N . VAL A 1 120 ? -13.665 -2.914 15.479 1.00 94.25 120 VAL A N 1
ATOM 962 C CA . VAL A 1 120 ? -13.546 -2.290 16.809 1.00 94.25 120 VAL A CA 1
ATOM 963 C C . VAL A 1 120 ? -14.770 -1.421 17.102 1.00 94.25 120 VAL A C 1
ATOM 965 O O . VAL A 1 120 ? -15.386 -1.569 18.153 1.00 94.25 120 VAL A O 1
ATOM 968 N N . ALA A 1 121 ? -15.194 -0.576 16.160 1.00 92.88 121 ALA A N 1
ATOM 969 C CA . ALA A 1 121 ? -16.373 0.272 16.332 1.00 92.88 121 ALA A CA 1
ATOM 970 C C . ALA A 1 121 ? -17.667 -0.531 16.568 1.00 92.88 121 ALA A C 1
ATOM 972 O O . ALA A 1 121 ? -18.529 -0.104 17.337 1.00 92.88 121 ALA A O 1
ATOM 973 N N . GLU A 1 122 ? -17.822 -1.692 15.928 1.00 93.56 122 GLU A N 1
ATOM 974 C CA . GLU A 1 122 ? -18.943 -2.603 16.182 1.00 93.56 122 GLU A CA 1
ATOM 975 C C . GLU A 1 122 ? -18.856 -3.258 17.567 1.00 93.56 122 GLU A C 1
ATOM 977 O O . GLU A 1 122 ? -19.858 -3.305 18.281 1.00 93.56 122 GLU A O 1
ATOM 982 N N . LEU A 1 123 ? -17.665 -3.690 17.992 1.00 93.00 123 LEU A N 1
ATOM 983 C CA . LEU A 1 123 ? -17.449 -4.271 19.321 1.00 93.00 123 LEU A CA 1
ATOM 984 C C . LEU A 1 123 ? -17.773 -3.288 20.448 1.00 93.00 123 LEU A C 1
ATOM 986 O O . LEU A 1 123 ? -18.411 -3.679 21.426 1.00 93.00 123 LEU A O 1
ATOM 990 N N . ILE A 1 124 ? -17.404 -2.016 20.290 1.00 93.38 124 ILE A N 1
ATOM 991 C CA . ILE A 1 124 ? -17.686 -0.957 21.271 1.00 93.38 124 ILE A CA 1
ATOM 992 C C . ILE A 1 124 ? -19.187 -0.837 21.526 1.00 93.38 124 ILE A C 1
ATOM 994 O O . ILE A 1 124 ? -19.613 -0.782 22.679 1.00 93.38 124 ILE A O 1
ATOM 998 N N . LYS A 1 125 ? -19.993 -0.863 20.456 1.00 90.25 125 LYS A N 1
ATOM 999 C CA . LYS A 1 125 ? -21.459 -0.774 20.547 1.00 90.25 125 LYS A CA 1
ATOM 1000 C C . LYS A 1 125 ? -22.075 -1.946 21.308 1.00 90.25 125 LYS A C 1
ATOM 1002 O O . LYS A 1 125 ? -23.107 -1.771 21.944 1.00 90.25 125 LYS A O 1
ATOM 1007 N N . VAL A 1 126 ? -21.482 -3.137 21.211 1.00 94.38 126 VAL A N 1
ATOM 1008 C CA . VAL A 1 126 ? -22.020 -4.360 21.828 1.00 94.38 126 VAL A CA 1
ATOM 1009 C C . VAL A 1 126 ? -21.545 -4.521 23.271 1.00 94.38 126 VAL A C 1
ATOM 1011 O O . VAL A 1 126 ? -22.295 -5.006 24.114 1.00 94.38 126 VAL A O 1
ATOM 1014 N N . GLN A 1 127 ? -20.301 -4.141 23.563 1.00 91.94 127 GLN A N 1
ATOM 1015 C CA . GLN A 1 127 ? -19.648 -4.457 24.834 1.00 91.94 127 GLN A CA 1
ATOM 1016 C C . GLN A 1 127 ? -19.574 -3.282 25.822 1.00 91.94 127 GLN A C 1
ATOM 1018 O O . GLN A 1 127 ? -19.050 -3.484 26.916 1.00 91.94 127 GLN A O 1
ATOM 1023 N N . ASN A 1 128 ? -20.084 -2.090 25.475 1.00 89.81 128 ASN A N 1
ATOM 1024 C CA . ASN A 1 128 ? -20.049 -0.885 26.322 1.00 89.81 128 ASN A CA 1
ATOM 1025 C C . ASN A 1 128 ? -18.657 -0.632 26.927 1.00 89.81 128 ASN A C 1
ATOM 1027 O O . ASN A 1 128 ? -18.498 -0.505 28.142 1.00 89.81 128 ASN A O 1
ATOM 1031 N N . TRP A 1 129 ? -17.627 -0.635 26.081 1.00 91.69 129 TRP A N 1
ATOM 1032 C CA . TRP A 1 129 ? -16.256 -0.394 26.527 1.00 91.69 129 TRP A CA 1
ATOM 1033 C C . TRP A 1 129 ? -16.083 1.015 27.094 1.00 91.69 129 TRP A C 1
ATOM 1035 O O . TRP A 1 129 ? -16.713 1.960 26.626 1.00 91.69 129 TRP A O 1
ATOM 1045 N N . SER A 1 130 ? -15.202 1.140 28.087 1.00 93.12 130 SER A N 1
ATOM 1046 C CA . SER A 1 130 ? -14.713 2.439 28.544 1.00 93.12 130 SER A CA 1
ATOM 1047 C C . SER A 1 130 ? -13.846 3.089 27.468 1.00 93.12 130 SER A C 1
ATOM 1049 O O . SER A 1 130 ? -13.189 2.392 26.693 1.00 93.12 130 SER A O 1
ATOM 1051 N N . ASP A 1 131 ? -13.787 4.420 27.470 1.00 91.69 131 ASP A N 1
ATOM 1052 C CA . ASP A 1 131 ? -12.966 5.191 26.528 1.00 91.69 131 ASP A CA 1
ATOM 1053 C C . ASP A 1 131 ? -11.487 4.767 26.560 1.00 91.69 131 ASP A C 1
ATOM 1055 O O . ASP A 1 131 ? -10.850 4.656 25.517 1.00 91.69 131 ASP A O 1
ATOM 1059 N N . GLU A 1 132 ? -10.962 4.428 27.742 1.00 95.25 132 GLU A N 1
ATOM 1060 C CA . GLU A 1 132 ? -9.594 3.920 27.916 1.00 95.25 132 GLU A CA 1
ATOM 1061 C C . GLU A 1 132 ? -9.360 2.615 27.139 1.00 95.25 132 GLU A C 1
ATOM 1063 O O . GLU A 1 132 ? -8.375 2.481 26.417 1.00 95.25 132 GLU A O 1
ATOM 1068 N N . LYS A 1 133 ? -10.314 1.678 27.204 1.00 93.69 133 LYS A N 1
ATOM 1069 C CA . LYS A 1 133 ? -10.234 0.412 26.469 1.00 93.69 133 LYS A CA 1
ATOM 1070 C C . LYS A 1 133 ? -10.411 0.611 24.962 1.00 93.69 133 LYS A C 1
ATOM 1072 O O . LYS A 1 133 ? -9.801 -0.102 24.168 1.00 93.69 133 LYS A O 1
ATOM 1077 N N . VAL A 1 134 ? -11.245 1.569 24.554 1.00 93.56 134 VAL A N 1
ATOM 1078 C CA . VAL A 1 134 ? -11.381 1.962 23.142 1.00 93.56 134 VAL A CA 1
ATOM 1079 C C . VAL A 1 134 ? -10.058 2.487 22.600 1.00 93.56 134 VAL A C 1
ATOM 1081 O O . VAL A 1 134 ? -9.649 2.107 21.500 1.00 93.56 134 VAL A O 1
ATOM 1084 N N . GLN A 1 135 ? -9.391 3.337 23.375 1.00 95.12 135 GLN A N 1
ATOM 1085 C CA . GLN A 1 135 ? -8.116 3.922 22.997 1.00 95.12 135 GLN A CA 1
ATOM 1086 C C . GLN A 1 135 ? -7.019 2.857 22.910 1.00 95.12 135 GLN A C 1
ATOM 1088 O O . GLN A 1 135 ? -6.378 2.752 21.869 1.00 95.12 135 GLN A O 1
ATOM 1093 N N . GLU A 1 136 ? -6.902 1.986 23.917 1.00 95.69 136 GLU A N 1
ATOM 1094 C CA . GLU A 1 136 ? -5.960 0.858 23.909 1.00 95.69 136 GLU A CA 1
ATOM 1095 C C . GLU A 1 136 ? -6.123 -0.022 22.657 1.00 95.69 136 GLU A C 1
ATOM 1097 O O . GLU A 1 136 ? -5.147 -0.350 21.984 1.00 95.69 136 GLU A O 1
ATOM 1102 N N . GLN A 1 137 ? -7.362 -0.376 22.299 1.00 95.19 137 GLN A N 1
ATOM 1103 C CA . GLN A 1 137 ? -7.633 -1.209 21.123 1.00 95.19 137 GLN A CA 1
ATOM 1104 C C . GLN A 1 137 ? -7.374 -0.480 19.803 1.00 95.19 137 GLN A C 1
ATOM 1106 O O . GLN A 1 137 ? -6.938 -1.096 18.832 1.00 95.19 137 GLN A O 1
ATOM 1111 N N . THR A 1 138 ? -7.622 0.827 19.753 1.00 93.88 138 THR A N 1
ATOM 1112 C CA . THR A 1 138 ? -7.319 1.644 18.571 1.00 93.88 138 THR A CA 1
ATOM 1113 C C . THR A 1 138 ? -5.810 1.731 18.345 1.00 93.88 138 THR A C 1
ATOM 1115 O O . THR A 1 138 ? -5.348 1.531 17.219 1.00 93.88 138 THR A O 1
ATOM 1118 N N . ASP A 1 139 ? -5.044 1.954 19.413 1.00 95.31 139 ASP A N 1
ATOM 1119 C CA . ASP A 1 139 ? -3.584 2.018 19.372 1.00 95.31 139 ASP A CA 1
ATOM 1120 C C . ASP A 1 139 ? -2.975 0.653 19.018 1.00 95.31 139 ASP A C 1
ATOM 1122 O O . ASP A 1 139 ? -2.063 0.573 18.195 1.00 95.31 139 ASP A O 1
ATOM 1126 N N . ASP A 1 140 ? -3.516 -0.442 19.561 1.00 95.00 140 ASP A N 1
ATOM 1127 C CA . ASP A 1 140 ? -3.113 -1.808 19.209 1.00 95.00 140 ASP A CA 1
ATOM 1128 C C . ASP A 1 140 ? -3.375 -2.119 17.726 1.00 95.00 140 ASP A C 1
ATOM 1130 O O . ASP A 1 140 ? -2.497 -2.635 17.031 1.00 95.00 140 ASP A O 1
ATOM 1134 N N . VAL A 1 141 ? -4.545 -1.745 17.194 1.00 95.12 141 VAL A N 1
ATOM 1135 C CA . VAL A 1 141 ? -4.846 -1.882 15.760 1.00 95.12 141 VAL A CA 1
ATOM 1136 C C . VAL A 1 141 ? -3.883 -1.045 14.923 1.00 95.12 141 VAL A C 1
ATOM 1138 O O . VAL A 1 141 ? -3.352 -1.543 13.929 1.00 95.12 141 VAL A O 1
ATOM 1141 N N . TYR A 1 142 ? -3.610 0.199 15.313 1.00 94.44 142 TYR A N 1
ATOM 1142 C CA . TYR A 1 142 ? -2.656 1.050 14.609 1.00 94.44 142 TYR A CA 1
ATOM 1143 C C . TYR A 1 142 ? -1.255 0.425 14.584 1.00 94.44 142 TYR A C 1
ATOM 1145 O O . TYR A 1 142 ? -0.692 0.226 13.506 1.00 94.44 142 TYR A O 1
ATOM 1153 N N . ASN A 1 143 ? -0.738 0.014 15.742 1.00 94.56 143 ASN A N 1
ATOM 1154 C CA . ASN A 1 143 ? 0.581 -0.600 15.874 1.00 94.56 143 ASN A CA 1
ATOM 1155 C C . ASN A 1 143 ? 0.676 -1.938 15.129 1.00 94.56 143 ASN A C 1
ATOM 1157 O O . ASN A 1 143 ? 1.667 -2.187 14.460 1.00 94.56 143 ASN A O 1
ATOM 1161 N N . LYS A 1 144 ? -0.365 -2.775 15.124 1.00 92.69 144 LYS A N 1
ATOM 1162 C CA . LYS A 1 144 ? -0.383 -4.019 14.329 1.00 92.69 144 LYS A CA 1
ATOM 1163 C C . LYS A 1 144 ? -0.397 -3.792 12.819 1.00 92.69 144 LYS A C 1
ATOM 1165 O O . LYS A 1 144 ? -0.100 -4.717 12.059 1.00 92.69 144 LYS A O 1
ATOM 1170 N N . THR A 1 145 ? -0.833 -2.616 12.369 1.00 92.44 145 THR A N 1
ATOM 1171 C CA . THR A 1 145 ? -0.978 -2.320 10.936 1.00 92.44 145 THR A CA 1
ATOM 1172 C C . THR A 1 145 ? 0.183 -1.506 10.386 1.00 92.44 145 THR A C 1
ATOM 1174 O O . THR A 1 145 ? 0.557 -1.703 9.233 1.00 92.44 145 THR A O 1
ATOM 1177 N N . TYR A 1 146 ? 0.741 -0.610 11.200 1.00 90.75 146 TYR A N 1
ATOM 1178 C CA . TYR A 1 146 ? 1.779 0.345 10.811 1.00 90.75 146 TYR A CA 1
ATOM 1179 C C . TYR A 1 146 ? 3.050 0.262 11.664 1.00 90.75 146 TYR A C 1
ATOM 1181 O O . TYR A 1 146 ? 4.081 0.791 11.253 1.00 90.75 146 TYR A O 1
ATOM 1189 N N . GLY A 1 147 ? 2.997 -0.378 12.832 1.00 85.38 147 GLY A N 1
ATOM 1190 C CA . GLY A 1 147 ? 4.175 -0.680 13.637 1.00 85.38 147 GLY A CA 1
ATOM 1191 C C . GLY A 1 147 ? 4.945 -1.824 12.988 1.00 85.38 147 GLY A C 1
ATOM 1192 O O . GLY A 1 147 ? 4.411 -2.919 12.813 1.00 85.38 147 GLY A O 1
ATOM 1193 N N . SER A 1 148 ? 6.170 -1.524 12.560 1.00 60.44 148 SER A N 1
ATOM 1194 C CA . SER A 1 148 ? 7.149 -2.517 12.102 1.00 60.44 148 SER A CA 1
ATOM 1195 C C . SER A 1 148 ? 7.803 -3.225 13.279 1.00 60.44 148 SER A C 1
ATOM 1197 O O . SER A 1 148 ? 8.051 -2.540 14.297 1.00 60.44 148 SER A O 1
#

Radius of gyration: 37.43 Å; Cα contacts (8 Å, |Δi|>4): 18; chains: 1; bounding box: 83×39×94 Å

Sequence (148 aa):
MEKVMGNRKTGSPAVCDTTKPMEWIHDKDGKQSNGDDDNTDEESAENSHSSNNEEYDSQNDNMSVLCSPPSKSSSSRKRRRVDIKYKELAEELEVLKDDLYIKQERKFIHRKFENMMKAVAELIKVQNWSDEKVQEQTDDVYNKTYGS

Solvent-accessible surface area (backbone atoms only — not comparable to full-atom values): 9955 Å² total; per-residue (Å²): 141,82,84,83,80,80,83,75,81,79,74,76,78,84,77,78,73,81,87,58,82,82,80,81,80,78,78,86,74,76,77,79,74,80,74,77,82,80,75,81,80,77,83,74,87,76,89,75,89,78,89,78,91,76,93,75,95,72,79,93,72,86,75,78,70,79,74,64,74,76,73,81,45,72,64,61,56,50,51,54,54,50,55,50,52,52,49,54,52,50,54,52,49,52,54,52,49,52,53,50,49,54,52,50,50,51,53,50,46,50,53,52,45,55,53,52,52,51,52,50,58,53,47,41,76,76,65,71,60,53,70,69,58,52,49,53,52,50,53,48,52,46,40,74,62,72,53,127

Secondary structure (DSSP, 8-state):
----------PPP----TTSPPP----TT--------------------------------------PPPP--HHHHHHHHHHHHHHHHHHHHHHHHHHHHHHHHHHHHHHHHHHHHHHHHHHHHHHT--HHHHHHHHHHHHHHHH--

pLDDT: mean 73.37, std 19.97, range [41.47, 97.94]